Protein AF-A0A6A1QCH9-F1 (afdb_monomer_lite)

Sequence (84 aa):
ARLWVQLMRELRHGVKLKKVQEQEFNSLPTEFQLTPFEMLMQDIRARNYKLRKVMVNGDIPPRVKRDAHELILDFIRSRPPLKQ

InterPro domains:
  IPR029901 Protein Spire [PTHR21345] (1-84)

Secondary structure (DSSP, 8-state):
--HHHHHHHHHHT-----------------S-SS-HHHHHHHHHHHT--------BTTBPPP---S-HHHHHHHHHHT-PPPP-

pLDDT: mean 78.64, std 12.97, range [52.25, 95.06]

Radius of gyration: 28.39 Å; chains: 1; bounding box: 50×44×66 Å

Structure (mmCIF, N/CA/C/O backbone):
data_AF-A0A6A1QCH9-F1
#
_entry.id   AF-A0A6A1QCH9-F1
#
loop_
_atom_site.group_PDB
_atom_site.id
_atom_site.type_symbol
_atom_site.label_atom_id
_atom_site.label_alt_id
_atom_site.label_comp_id
_atom_site.label_asym_id
_atom_site.label_entity_id
_atom_site.label_seq_id
_atom_site.pdbx_PDB_ins_code
_atom_site.Cartn_x
_atom_site.Cartn_y
_atom_site.Cartn_z
_atom_site.occupancy
_atom_site.B_iso_or_equiv
_atom_site.auth_seq_id
_atom_site.auth_comp_id
_atom_site.auth_asym_id
_atom_site.auth_atom_id
_atom_site.pdbx_PDB_model_num
ATOM 1 N N . ALA A 1 1 ? -4.191 -30.803 42.986 1.00 63.75 1 ALA A N 1
ATOM 2 C CA . ALA A 1 1 ? -4.900 -30.333 41.775 1.00 63.75 1 ALA A CA 1
ATOM 3 C C . ALA A 1 1 ? -6.366 -29.965 42.075 1.00 63.75 1 ALA A C 1
ATOM 5 O O . ALA A 1 1 ? -7.274 -30.661 41.648 1.00 63.75 1 ALA A O 1
ATOM 6 N N . ARG A 1 2 ? -6.623 -28.893 42.846 1.00 75.25 2 ARG A N 1
ATOM 7 C CA . ARG A 1 2 ? -7.996 -28.452 43.208 1.00 75.25 2 ARG A CA 1
ATOM 8 C C . ARG A 1 2 ? -8.431 -27.144 42.538 1.00 75.25 2 ARG A C 1
ATOM 10 O O . ARG A 1 2 ? -9.614 -26.830 42.528 1.00 75.25 2 ARG A O 1
ATOM 17 N N . LEU A 1 3 ? -7.484 -26.431 41.931 1.00 85.25 3 LE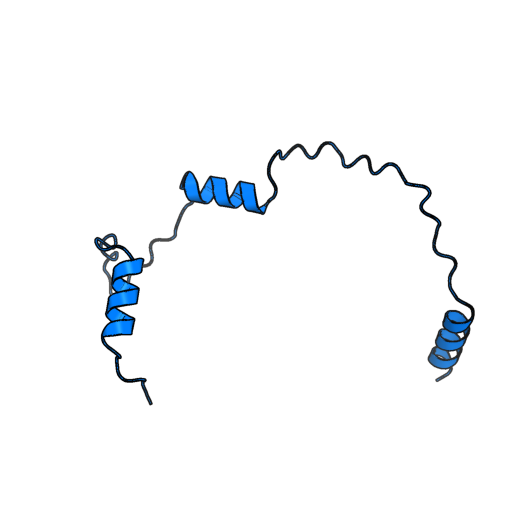U A N 1
ATOM 18 C CA . LEU A 1 3 ? -7.707 -25.122 41.322 1.00 85.25 3 LEU A CA 1
ATOM 19 C C . LEU A 1 3 ? -8.707 -25.182 40.157 1.00 85.25 3 LEU A C 1
ATOM 21 O O . LEU A 1 3 ? -9.623 -24.373 40.099 1.00 85.25 3 LEU A O 1
ATOM 25 N N . TRP A 1 4 ? -8.588 -26.184 39.279 1.00 85.12 4 TRP A N 1
ATOM 26 C CA . TRP A 1 4 ? -9.465 -26.326 38.109 1.00 85.12 4 TRP A CA 1
ATOM 27 C C . TRP A 1 4 ? -10.926 -26.608 38.482 1.00 85.12 4 TRP A C 1
ATOM 29 O O . TRP A 1 4 ? -11.845 -26.040 37.902 1.00 85.12 4 TRP A O 1
ATOM 39 N N . VAL A 1 5 ? -11.150 -27.443 39.499 1.00 90.81 5 VAL A N 1
ATOM 40 C CA . VAL A 1 5 ? -12.499 -27.761 39.993 1.00 90.81 5 VAL A CA 1
ATOM 41 C C . VAL A 1 5 ? -13.159 -26.523 40.602 1.00 90.81 5 VAL A C 1
ATOM 43 O O . VAL A 1 5 ? -14.354 -26.304 40.413 1.00 90.81 5 VAL A O 1
ATOM 46 N N . GLN A 1 6 ? -12.380 -25.692 41.296 1.00 86.75 6 GLN A N 1
ATOM 47 C CA . GLN A 1 6 ? -12.867 -24.452 41.888 1.00 86.75 6 GLN A CA 1
ATOM 48 C C . GLN A 1 6 ? -13.177 -23.391 40.823 1.00 86.75 6 GLN A C 1
ATOM 50 O O . GLN A 1 6 ? -14.276 -22.844 40.830 1.00 86.75 6 GLN A O 1
ATOM 55 N N . LEU A 1 7 ? -12.285 -23.206 39.845 1.00 87.19 7 LEU A N 1
ATOM 56 C CA . LEU A 1 7 ? -12.505 -22.338 38.681 1.00 87.19 7 LEU A CA 1
ATOM 57 C C . LEU A 1 7 ? -13.778 -22.712 37.917 1.00 87.19 7 LEU A C 1
ATOM 59 O O . LEU A 1 7 ? -14.623 -21.865 37.640 1.00 87.19 7 LEU A O 1
ATOM 63 N N . MET A 1 8 ? -13.958 -24.000 37.620 1.00 93.50 8 MET A N 1
ATOM 64 C CA . MET A 1 8 ? -15.145 -24.481 36.911 1.00 93.50 8 MET A CA 1
ATOM 65 C C . MET A 1 8 ? -16.421 -24.307 37.734 1.00 93.50 8 MET A C 1
ATOM 67 O O . MET A 1 8 ? -17.488 -24.062 37.171 1.00 93.50 8 MET A O 1
ATOM 71 N N . ARG A 1 9 ? -16.331 -24.419 39.064 1.00 90.44 9 ARG A N 1
ATOM 72 C CA . ARG A 1 9 ? -17.457 -24.138 39.951 1.00 90.44 9 ARG A CA 1
ATOM 73 C C . ARG A 1 9 ? -17.831 -22.662 39.876 1.00 90.44 9 ARG A C 1
ATOM 75 O O . ARG A 1 9 ? -19.001 -22.381 39.658 1.00 90.44 9 ARG A O 1
ATOM 82 N N . GLU A 1 10 ? -16.879 -21.745 39.997 1.00 89.31 10 GLU A N 1
ATOM 83 C CA . GLU A 1 10 ? -17.131 -20.298 39.924 1.00 89.31 10 GLU A CA 1
ATOM 84 C C . GLU A 1 10 ? -17.719 -19.882 38.569 1.00 89.31 10 GLU A C 1
ATOM 86 O O . GLU A 1 10 ? -18.733 -19.189 38.534 1.00 89.31 10 GLU A O 1
ATOM 91 N N . LEU A 1 11 ? -17.190 -20.405 37.459 1.00 88.88 11 LEU A N 1
ATOM 92 C CA . LEU A 1 11 ? -17.723 -20.133 36.118 1.00 88.88 11 LEU A CA 1
ATOM 93 C C . LEU A 1 11 ? -19.185 -20.575 35.949 1.00 88.88 11 LEU A C 1
ATOM 95 O O . LEU A 1 11 ? -19.969 -19.862 35.325 1.00 88.88 11 LEU A O 1
ATOM 99 N N . ARG A 1 12 ? -19.584 -21.717 36.530 1.00 88.44 12 ARG A N 1
ATOM 100 C CA . ARG A 1 12 ? -20.982 -22.196 36.487 1.00 88.44 12 ARG A CA 1
ATOM 101 C C . ARG A 1 12 ? -21.954 -21.319 37.272 1.00 88.44 12 ARG A C 1
ATOM 103 O O . ARG A 1 12 ? -23.134 -21.314 36.943 1.00 88.44 12 ARG A O 1
ATOM 110 N N . HIS A 1 13 ? -21.483 -20.595 38.290 1.00 89.50 13 HIS A N 1
ATOM 111 C CA . HIS A 1 13 ? -22.318 -19.615 38.997 1.00 89.50 13 HIS A CA 1
ATOM 112 C C . HIS A 1 13 ? -22.552 -18.352 38.152 1.00 89.50 13 HIS A C 1
ATOM 114 O O . HIS A 1 13 ? -23.416 -17.542 38.485 1.00 89.50 13 HIS A O 1
ATOM 120 N N . GLY A 1 14 ? -21.828 -18.216 37.036 1.00 85.12 14 GLY A N 1
ATOM 121 C CA . GLY A 1 14 ? -21.921 -17.092 36.121 1.00 85.12 14 GLY A CA 1
ATOM 122 C C . GLY A 1 14 ? -21.198 -15.852 36.643 1.00 85.12 14 GLY A C 1
ATOM 123 O O . GLY A 1 14 ? -20.840 -15.740 37.814 1.00 85.12 14 GLY A O 1
ATOM 124 N N . VAL A 1 15 ? -20.992 -14.889 35.747 1.00 81.50 15 VAL A N 1
ATOM 125 C CA . VAL A 1 15 ? -20.428 -13.578 36.079 1.00 81.50 15 VAL A CA 1
ATOM 126 C C . VAL A 1 15 ? -21.439 -12.496 35.737 1.00 81.50 15 VAL A C 1
ATOM 128 O O . VAL A 1 15 ? -22.074 -12.523 34.683 1.00 81.50 15 VAL A O 1
ATOM 131 N N . LYS A 1 16 ? -21.602 -11.522 36.634 1.00 78.50 16 LYS A N 1
ATOM 132 C CA . LYS A 1 16 ? -22.382 -10.323 36.331 1.00 78.50 16 LYS A CA 1
ATOM 133 C C . LYS A 1 16 ? -21.501 -9.402 35.504 1.00 78.50 16 LYS A C 1
ATOM 135 O O . LYS A 1 16 ? -20.594 -8.765 36.033 1.00 78.50 16 LYS A O 1
ATOM 140 N N . LEU A 1 17 ? -21.759 -9.353 34.202 1.00 75.69 17 LEU A N 1
ATOM 141 C CA . LEU A 1 17 ? -21.134 -8.360 33.342 1.00 75.69 17 LEU A CA 1
ATOM 142 C C . LEU A 1 17 ? -21.580 -6.975 33.807 1.00 75.69 17 LEU A C 1
ATOM 144 O O . LEU A 1 17 ? -22.759 -6.755 34.100 1.00 75.69 17 LEU A O 1
ATOM 148 N N . LYS A 1 18 ? -20.632 -6.038 33.888 1.00 78.31 18 LYS A N 1
ATOM 149 C CA . LYS A 1 18 ? -20.957 -4.633 34.122 1.00 78.31 18 LYS A CA 1
ATOM 150 C C . LYS A 1 18 ? -21.916 -4.217 33.010 1.00 78.31 18 LYS A C 1
A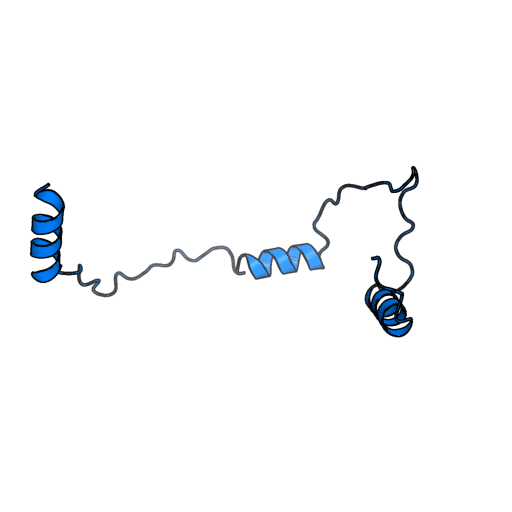TOM 152 O O . LYS A 1 18 ? -21.543 -4.258 31.840 1.00 78.31 18 LYS A O 1
ATOM 157 N N . LYS A 1 19 ? -23.154 -3.859 33.366 1.00 71.25 19 LYS A N 1
ATOM 158 C CA . LYS A 1 19 ? -24.094 -3.293 32.402 1.00 71.25 19 LYS A CA 1
ATOM 159 C C . LYS A 1 19 ? -23.503 -1.953 32.005 1.00 71.25 19 LYS A C 1
ATOM 161 O O . LYS A 1 19 ? -23.537 -1.002 32.784 1.00 71.25 19 LYS A O 1
ATOM 166 N N . VAL A 1 20 ? -22.888 -1.922 30.832 1.00 68.62 20 VAL A N 1
ATOM 167 C CA . VAL A 1 20 ? -22.552 -0.676 30.166 1.00 68.62 20 VAL A CA 1
ATOM 168 C C . VAL A 1 20 ? -23.912 -0.093 29.795 1.00 68.62 20 VAL A C 1
ATOM 170 O O . VAL A 1 20 ? -24.455 -0.396 28.741 1.00 68.62 20 VAL A O 1
ATOM 173 N N . GLN A 1 21 ? -24.543 0.634 30.731 1.00 57.06 21 GLN A N 1
ATOM 174 C CA . GLN A 1 21 ? -25.425 1.727 30.327 1.00 57.06 21 GLN A CA 1
ATOM 175 C C . GLN A 1 21 ? -24.564 2.506 29.370 1.00 57.06 21 GLN A C 1
ATOM 177 O O . GLN A 1 21 ? -23.494 2.891 29.837 1.00 57.06 21 GLN A O 1
ATOM 182 N N . GLU A 1 22 ? -24.959 2.534 28.093 1.00 60.56 22 GLU A N 1
ATOM 183 C CA . GLU A 1 22 ? -24.325 3.238 26.980 1.00 60.56 22 GLU A CA 1
ATOM 184 C C . GLU A 1 22 ? -23.389 4.291 27.540 1.00 60.56 22 GLU A C 1
ATOM 186 O O . GLU A 1 22 ? -23.784 5.416 27.831 1.00 60.56 22 GLU A O 1
ATOM 191 N N . GLN A 1 23 ? -22.161 3.865 27.852 1.00 53.84 23 GLN A N 1
ATOM 192 C CA . GLN A 1 23 ? -21.139 4.802 28.229 1.00 53.84 23 GLN A CA 1
ATOM 193 C C . GLN A 1 23 ? -21.045 5.523 26.918 1.00 53.84 23 GLN A C 1
ATOM 195 O O . GLN A 1 23 ? -20.715 4.848 25.937 1.00 53.84 23 GLN A O 1
ATOM 200 N N . GLU A 1 24 ? -21.499 6.779 26.877 1.00 55.41 24 GLU A N 1
ATOM 201 C CA . GLU A 1 24 ? -21.359 7.601 25.695 1.00 55.41 24 GLU A CA 1
ATOM 202 C C . GLU A 1 24 ? -19.902 7.417 25.326 1.00 55.41 24 GLU A C 1
ATOM 204 O O . GLU A 1 24 ? -18.985 7.889 26.010 1.00 55.41 24 GLU A O 1
ATOM 209 N N . PHE A 1 25 ? -19.683 6.583 24.312 1.00 52.25 25 PHE A N 1
ATOM 210 C CA . PHE A 1 25 ? -18.427 6.507 23.642 1.00 52.25 25 PHE A CA 1
ATOM 211 C C . PHE A 1 25 ? -18.466 7.857 22.960 1.00 52.25 25 PHE A C 1
ATOM 213 O O . PHE A 1 25 ? -18.900 7.990 21.822 1.00 52.25 25 PHE A O 1
ATOM 220 N N . ASN A 1 26 ? -18.026 8.879 23.692 1.00 57.97 26 ASN A N 1
ATOM 221 C CA . ASN A 1 26 ? -17.273 9.953 23.118 1.00 57.97 26 ASN A CA 1
ATOM 222 C C . ASN A 1 26 ? -16.084 9.223 22.503 1.00 57.97 26 ASN A C 1
ATOM 224 O O . ASN A 1 26 ? -15.006 9.136 23.091 1.00 57.97 26 ASN A O 1
ATOM 228 N N . SER A 1 27 ? -16.316 8.594 21.342 1.00 56.25 27 SER A N 1
ATOM 229 C CA . SER A 1 27 ? -15.300 8.447 20.336 1.00 56.25 27 SER A CA 1
ATOM 230 C C . SER A 1 27 ? -14.799 9.865 20.237 1.00 56.25 27 SER A C 1
ATOM 232 O O . SER A 1 27 ? -15.507 10.736 19.725 1.00 56.25 27 SER A O 1
ATOM 234 N N . LEU A 1 28 ? -13.660 10.119 20.882 1.00 58.56 28 LEU A N 1
ATOM 235 C CA . LEU A 1 28 ? -12.887 11.328 20.675 1.00 58.56 28 LEU A CA 1
ATOM 236 C C . LEU A 1 28 ? -13.040 11.638 19.188 1.00 58.56 28 LEU A C 1
ATOM 238 O O . LEU A 1 28 ? -12.880 10.680 18.414 1.00 58.56 28 LEU A O 1
ATOM 242 N N . PRO A 1 29 ? -13.453 12.860 18.796 1.00 57.16 29 PRO A N 1
ATOM 243 C CA . PRO A 1 29 ? -13.616 13.190 17.390 1.00 57.16 29 PRO A CA 1
ATOM 244 C C . PRO A 1 29 ? -12.321 12.746 16.737 1.00 57.16 29 PRO A C 1
ATOM 246 O O . PRO A 1 29 ? -11.259 13.268 17.068 1.00 57.16 29 PRO A O 1
ATOM 249 N N . THR A 1 30 ? -12.365 11.641 15.999 1.00 56.97 30 THR A N 1
ATOM 250 C CA . THR A 1 30 ? -11.131 11.001 15.579 1.00 56.97 30 THR A CA 1
ATOM 251 C C . THR A 1 30 ? -10.619 11.956 14.529 1.00 56.97 30 THR A C 1
ATOM 253 O O . THR A 1 30 ? -11.220 12.070 13.467 1.00 56.97 30 THR A O 1
ATOM 256 N N . GLU A 1 31 ? -9.589 12.731 14.870 1.00 58.19 31 GLU A N 1
ATOM 257 C CA . GLU A 1 31 ? -9.087 13.839 14.044 1.00 58.19 31 GLU A CA 1
ATOM 258 C C . GLU A 1 31 ? -8.621 13.373 12.655 1.00 58.19 31 GLU A C 1
ATOM 260 O O . GLU A 1 31 ? -8.338 14.172 11.766 1.00 58.19 31 GLU A O 1
ATOM 265 N N . PHE A 1 32 ? -8.589 12.064 12.434 1.00 58.03 32 PHE A N 1
ATOM 266 C CA . PHE A 1 32 ? -8.311 11.440 11.163 1.00 58.03 32 PHE A CA 1
ATOM 267 C C . PHE A 1 32 ? -9.635 11.171 10.451 1.00 58.03 32 PHE A C 1
ATOM 269 O O . PHE A 1 32 ? -10.299 10.164 10.673 1.00 58.03 32 PHE A O 1
ATOM 276 N N . GLN A 1 33 ? -9.997 12.088 9.553 1.00 64.25 33 GLN A N 1
ATOM 277 C CA . GLN A 1 33 ? -11.154 12.004 8.649 1.00 64.25 33 GLN A CA 1
ATOM 278 C C . GLN A 1 33 ? -11.133 10.779 7.713 1.00 64.25 33 GLN A C 1
ATOM 280 O O . GLN A 1 33 ? -12.037 10.603 6.901 1.00 64.25 33 GLN A O 1
ATOM 285 N N . LEU A 1 34 ? -10.097 9.948 7.807 1.00 74.38 34 LEU A N 1
ATOM 286 C CA . LEU A 1 34 ? -9.878 8.762 7.005 1.00 74.38 34 LEU A CA 1
ATOM 287 C C . LEU A 1 34 ? -9.489 7.613 7.927 1.00 74.38 34 LEU A C 1
ATOM 289 O O . LEU A 1 34 ? -8.659 7.758 8.826 1.00 74.38 34 LEU A O 1
ATOM 293 N N . THR A 1 35 ? -10.065 6.448 7.664 1.00 83.75 35 THR A N 1
ATOM 294 C CA . THR A 1 35 ? -9.615 5.193 8.256 1.00 83.75 35 THR A CA 1
ATOM 295 C C . THR A 1 35 ? -8.123 4.985 7.955 1.00 83.75 35 THR A C 1
ATOM 297 O O . THR A 1 35 ? -7.627 5.438 6.918 1.00 83.75 35 THR A O 1
ATOM 300 N N . PRO A 1 36 ? -7.382 4.239 8.795 1.00 86.25 36 PRO A N 1
ATOM 301 C CA . PRO A 1 36 ? -5.975 3.933 8.527 1.00 86.25 36 PRO A CA 1
ATOM 302 C C . PRO A 1 36 ? -5.724 3.351 7.123 1.00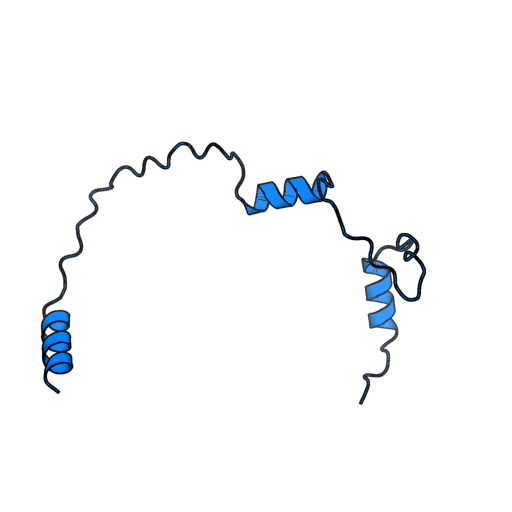 86.25 36 PRO A C 1
ATOM 304 O O . PRO A 1 36 ? -4.696 3.620 6.504 1.00 86.25 36 PRO A O 1
ATOM 307 N N . PHE A 1 37 ? -6.685 2.584 6.595 1.00 84.44 37 PHE A N 1
ATOM 308 C CA . PHE A 1 37 ? -6.650 2.072 5.226 1.00 84.44 37 PHE A CA 1
ATOM 309 C C . PHE A 1 37 ? -6.753 3.192 4.187 1.00 84.44 37 PHE A C 1
ATOM 311 O O . PHE A 1 37 ? -5.976 3.233 3.238 1.00 84.44 37 PHE A O 1
ATOM 318 N N . GLU A 1 38 ? -7.696 4.110 4.357 1.00 88.31 38 GLU A N 1
ATOM 319 C CA . GLU A 1 38 ? -7.894 5.223 3.434 1.00 88.31 38 GLU A CA 1
ATOM 320 C C . GLU A 1 38 ? -6.707 6.190 3.431 1.00 88.31 38 GLU A C 1
ATOM 322 O O . GLU A 1 38 ? -6.287 6.613 2.354 1.00 88.31 38 GLU A O 1
ATOM 327 N N . MET A 1 39 ? -6.112 6.460 4.599 1.00 87.19 39 MET A N 1
ATOM 328 C CA . MET A 1 39 ? -4.866 7.227 4.714 1.00 87.19 39 MET A CA 1
ATOM 329 C C . MET A 1 39 ? -3.741 6.572 3.900 1.00 87.19 39 MET A C 1
ATOM 331 O O . MET A 1 39 ? -3.114 7.219 3.062 1.00 87.19 39 MET A O 1
ATOM 335 N N . LEU A 1 40 ? -3.548 5.258 4.064 1.00 90.44 40 LEU A N 1
ATOM 336 C CA . LEU A 1 40 ? -2.562 4.497 3.295 1.00 90.44 40 LEU A CA 1
ATOM 337 C C . LEU A 1 40 ? -2.849 4.545 1.787 1.00 90.44 40 LEU A C 1
ATOM 339 O O . LEU A 1 40 ? -1.944 4.748 0.977 1.00 90.44 40 LEU A O 1
ATOM 343 N N . MET A 1 41 ? -4.109 4.368 1.392 1.00 94.44 41 MET A N 1
ATOM 344 C CA . MET A 1 41 ? -4.508 4.430 -0.013 1.00 94.44 41 MET A CA 1
ATOM 345 C C . MET A 1 41 ? -4.268 5.817 -0.614 1.00 94.44 41 MET A C 1
ATOM 347 O O . MET A 1 41 ? -3.884 5.916 -1.782 1.00 94.44 41 MET A O 1
ATOM 351 N N . GLN A 1 42 ? -4.468 6.888 0.155 1.00 92.19 42 GLN A N 1
ATOM 352 C CA . GLN A 1 42 ? -4.146 8.248 -0.265 1.00 92.19 42 GLN A CA 1
ATOM 353 C C . GLN A 1 42 ? -2.639 8.430 -0.465 1.00 92.19 42 GLN A C 1
ATOM 355 O O . GLN A 1 42 ? -2.240 8.942 -1.511 1.00 92.19 42 GLN A O 1
ATOM 360 N N . ASP A 1 43 ? -1.806 7.943 0.455 1.00 94.31 43 ASP A N 1
ATOM 361 C CA . ASP A 1 43 ? -0.348 8.018 0.326 1.00 94.31 43 ASP A CA 1
ATOM 362 C C . ASP A 1 43 ? 0.182 7.229 -0.878 1.00 94.31 43 ASP A C 1
ATOM 364 O O . ASP A 1 43 ? 1.045 7.718 -1.613 1.00 94.31 43 ASP A O 1
ATOM 368 N N . ILE A 1 44 ? -0.374 6.042 -1.154 1.00 94.50 44 ILE A N 1
ATOM 369 C CA . ILE A 1 44 ? -0.034 5.251 -2.349 1.00 94.50 44 ILE A CA 1
ATOM 370 C C . ILE A 1 44 ? -0.394 6.022 -3.627 1.00 94.50 44 ILE A C 1
ATOM 372 O O . ILE A 1 44 ? 0.435 6.122 -4.536 1.00 94.50 44 ILE A O 1
ATOM 376 N N . ARG A 1 45 ? -1.602 6.601 -3.702 1.00 93.19 45 ARG A N 1
ATOM 377 C CA . ARG A 1 45 ? -2.057 7.381 -4.870 1.00 93.19 45 ARG A CA 1
ATOM 378 C C . ARG A 1 45 ? -1.233 8.652 -5.075 1.00 93.19 45 ARG A C 1
ATOM 380 O O . ARG A 1 45 ? -0.845 8.941 -6.205 1.00 93.19 45 ARG A O 1
ATOM 387 N N . ALA A 1 46 ? -0.931 9.373 -3.996 1.00 95.06 46 ALA A N 1
ATOM 388 C CA . ALA A 1 46 ? -0.087 10.568 -4.007 1.00 95.06 46 ALA A CA 1
ATOM 389 C C . ALA A 1 46 ? 1.400 10.254 -4.258 1.00 95.06 46 ALA A C 1
ATOM 391 O O . ALA A 1 46 ? 2.193 11.162 -4.492 1.00 95.06 46 ALA A O 1
ATOM 392 N N . ARG A 1 47 ? 1.780 8.967 -4.254 1.00 91.62 47 ARG A N 1
ATOM 393 C CA . ARG A 1 47 ? 3.168 8.490 -4.336 1.00 91.62 47 ARG A CA 1
ATOM 394 C C . ARG A 1 47 ? 4.045 9.012 -3.190 1.00 91.62 47 ARG A C 1
ATOM 396 O O . ARG A 1 47 ? 5.249 9.200 -3.366 1.00 91.62 47 ARG A O 1
ATOM 403 N N . ASN A 1 48 ? 3.457 9.184 -2.007 1.00 93.44 48 ASN A N 1
ATOM 404 C CA . ASN A 1 48 ? 4.121 9.599 -0.769 1.00 93.44 48 ASN A CA 1
ATOM 405 C C . ASN A 1 48 ? 4.904 8.441 -0.133 1.00 93.44 48 ASN A C 1
ATOM 407 O O . ASN A 1 48 ? 4.697 8.070 1.019 1.00 93.44 48 ASN A O 1
ATOM 411 N N . TYR A 1 49 ? 5.815 7.828 -0.884 1.00 89.25 49 TYR A N 1
ATOM 412 C CA . TYR A 1 49 ? 6.609 6.709 -0.394 1.00 89.25 49 TYR A CA 1
ATOM 413 C C . TYR A 1 49 ? 8.055 6.787 -0.887 1.00 89.25 49 TYR A C 1
ATOM 415 O O . TYR A 1 49 ? 8.352 7.246 -1.990 1.00 89.25 49 TYR A O 1
ATOM 423 N N . LYS A 1 50 ? 8.983 6.291 -0.065 1.00 91.38 50 LYS A N 1
ATOM 424 C CA . LYS A 1 50 ? 10.396 6.123 -0.429 1.00 91.38 50 LYS A CA 1
ATOM 425 C C . LYS A 1 50 ? 10.687 4.635 -0.586 1.00 91.38 50 LYS A C 1
ATOM 427 O O . LYS A 1 50 ? 10.859 3.928 0.403 1.00 91.38 50 LYS A O 1
ATOM 432 N N . LEU A 1 51 ? 10.739 4.151 -1.828 1.00 85.50 51 LEU A N 1
ATOM 433 C CA . LEU A 1 51 ? 11.138 2.767 -2.105 1.0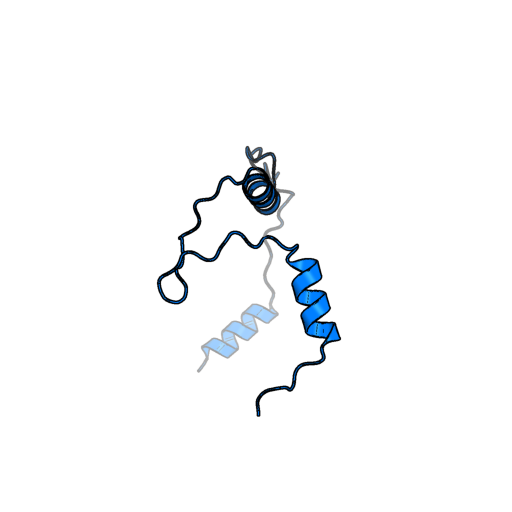0 85.50 51 LEU A CA 1
ATOM 434 C C . LEU A 1 51 ? 12.659 2.632 -2.062 1.00 85.50 51 LEU A C 1
ATOM 436 O O . LEU A 1 51 ? 13.388 3.480 -2.583 1.00 85.50 51 LEU A O 1
ATOM 440 N N . ARG A 1 52 ? 13.142 1.520 -1.504 1.00 83.06 52 ARG A N 1
ATOM 441 C CA . ARG A 1 52 ? 14.540 1.115 -1.667 1.00 83.06 52 ARG A CA 1
ATOM 442 C C . ARG A 1 52 ? 14.752 0.661 -3.110 1.00 83.06 52 ARG A C 1
ATOM 444 O O . ARG A 1 52 ? 13.985 -0.148 -3.624 1.00 83.06 52 ARG A O 1
ATOM 451 N N . LYS A 1 53 ? 15.796 1.173 -3.762 1.00 78.31 53 LYS A N 1
ATOM 452 C CA . LYS A 1 53 ? 16.197 0.706 -5.093 1.00 78.31 53 LYS A CA 1
ATOM 453 C C . LYS A 1 53 ? 16.952 -0.607 -4.929 1.00 78.31 53 LYS A C 1
ATOM 455 O O . LYS A 1 53 ? 18.082 -0.604 -4.453 1.00 78.31 53 LYS A O 1
ATOM 460 N N . VAL A 1 54 ? 16.314 -1.714 -5.288 1.00 76.12 54 VAL A N 1
ATOM 461 C CA . VAL A 1 54 ? 16.970 -3.022 -5.341 1.00 76.12 54 VAL A CA 1
ATOM 462 C C . VAL A 1 54 ? 17.526 -3.201 -6.750 1.00 76.12 54 VAL A C 1
ATOM 464 O O . VAL A 1 54 ? 16.781 -3.123 -7.726 1.00 76.12 54 VAL A O 1
ATOM 467 N N . MET A 1 55 ? 18.841 -3.378 -6.851 1.00 72.81 55 MET A N 1
ATOM 468 C CA . MET A 1 55 ? 19.502 -3.731 -8.107 1.00 72.81 55 MET A CA 1
ATOM 469 C C . MET A 1 55 ? 19.383 -5.240 -8.302 1.00 72.81 55 MET A C 1
ATOM 471 O O . MET A 1 55 ? 19.571 -6.000 -7.352 1.00 72.81 55 MET A O 1
ATOM 475 N N . VAL A 1 56 ? 19.088 -5.675 -9.523 1.00 69.81 56 VAL A N 1
ATOM 476 C CA . VAL A 1 56 ? 19.110 -7.095 -9.885 1.00 69.81 56 VAL A CA 1
ATOM 477 C C . VAL A 1 56 ? 20.258 -7.259 -10.873 1.00 69.81 56 VAL A C 1
ATOM 479 O O . VAL A 1 56 ? 20.248 -6.634 -11.926 1.00 69.81 56 VAL A O 1
ATOM 482 N N . ASN A 1 57 ? 21.272 -8.049 -10.511 1.00 66.12 57 ASN A N 1
ATOM 483 C CA . ASN A 1 57 ? 22.480 -8.296 -11.316 1.00 66.12 57 ASN A CA 1
ATOM 484 C C . ASN A 1 57 ? 23.341 -7.057 -11.633 1.00 66.12 57 ASN A C 1
ATOM 486 O O . ASN A 1 57 ? 24.027 -7.031 -12.648 1.00 66.12 57 ASN A O 1
ATOM 490 N N . GLY A 1 58 ? 23.342 -6.046 -10.759 1.00 69.31 58 GLY A N 1
ATOM 491 C CA . GLY A 1 58 ? 24.220 -4.877 -10.903 1.00 69.31 58 GLY A CA 1
ATOM 492 C C . GLY A 1 58 ? 23.646 -3.724 -11.727 1.00 69.31 58 GLY A C 1
ATOM 493 O O . GLY A 1 58 ? 24.284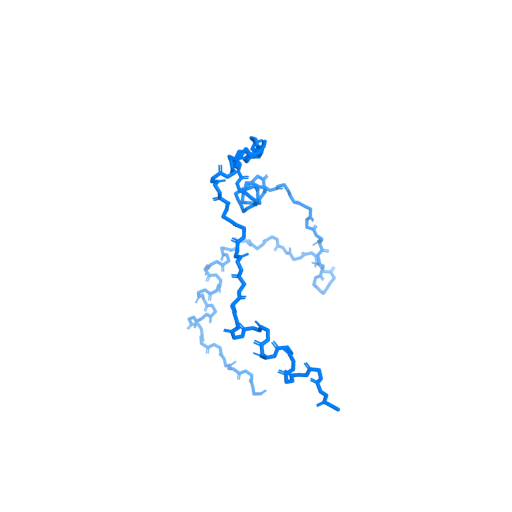 -2.679 -11.784 1.00 69.31 58 GLY A O 1
ATOM 494 N N . ASP A 1 59 ? 22.420 -3.854 -12.245 1.00 67.00 59 ASP A N 1
ATOM 495 C CA . ASP A 1 59 ? 21.684 -2.769 -12.900 1.00 67.00 59 ASP A CA 1
ATOM 496 C C . ASP A 1 59 ? 20.382 -2.434 -12.155 1.00 67.00 59 ASP A C 1
ATOM 498 O O . ASP A 1 59 ? 19.731 -3.289 -11.541 1.00 67.00 59 ASP A O 1
ATOM 502 N N . ILE A 1 60 ? 19.988 -1.155 -12.192 1.00 59.47 60 ILE A N 1
ATOM 503 C CA . ILE A 1 60 ? 18.654 -0.726 -11.750 1.00 59.47 60 ILE A CA 1
ATOM 504 C C . ILE A 1 60 ? 17.669 -1.217 -12.816 1.00 59.47 60 ILE A C 1
ATOM 506 O O . ILE A 1 60 ? 17.796 -0.776 -13.962 1.00 59.47 60 ILE A O 1
ATOM 510 N N . PRO A 1 61 ? 16.683 -2.077 -12.482 1.00 66.19 61 PRO A N 1
ATOM 511 C CA . PRO A 1 61 ? 15.739 -2.570 -13.473 1.00 66.19 61 PRO A CA 1
ATOM 512 C C . PRO A 1 61 ? 15.104 -1.388 -14.219 1.00 66.19 61 PRO A C 1
ATOM 514 O O . PRO A 1 61 ? 14.605 -0.460 -13.565 1.00 66.19 61 PRO A O 1
ATOM 517 N N . PRO A 1 62 ? 15.140 -1.368 -15.566 1.00 65.25 62 PRO A N 1
ATOM 518 C CA . PRO A 1 62 ? 14.492 -0.314 -16.329 1.00 65.25 62 PRO A CA 1
ATOM 519 C C . PRO A 1 62 ? 13.036 -0.241 -15.880 1.00 65.25 62 PRO A C 1
ATOM 521 O O . PRO A 1 62 ? 12.396 -1.282 -15.715 1.00 65.25 62 PRO A O 1
ATOM 524 N N . ARG A 1 63 ? 12.530 0.983 -15.642 1.00 63.28 63 ARG A N 1
ATOM 525 C CA . ARG A 1 63 ? 11.117 1.217 -15.286 1.00 63.28 63 ARG A CA 1
ATOM 526 C C . ARG A 1 63 ? 10.284 0.318 -16.182 1.00 63.28 63 ARG A C 1
ATOM 528 O O . ARG A 1 63 ? 10.436 0.415 -17.400 1.00 63.28 63 ARG A O 1
ATOM 535 N N . VAL A 1 64 ? 9.506 -0.585 -15.585 1.00 65.19 64 VAL A N 1
ATOM 536 C CA . VAL A 1 64 ? 8.747 -1.592 -16.329 1.00 65.19 64 VAL A CA 1
ATOM 537 C C . VAL A 1 64 ? 7.906 -0.835 -17.356 1.00 65.19 64 VAL A C 1
ATOM 539 O O . VAL A 1 64 ? 6.995 -0.097 -16.997 1.00 65.19 64 VAL A O 1
ATOM 542 N N . LYS A 1 65 ? 8.317 -0.897 -18.629 1.00 64.44 65 LYS A N 1
ATOM 543 C CA . LYS A 1 65 ? 7.732 -0.083 -19.709 1.00 64.44 65 LYS A CA 1
ATOM 544 C C . LYS A 1 65 ? 6.370 -0.616 -20.145 1.00 64.44 65 LYS A C 1
ATOM 546 O O . LYS A 1 65 ? 5.642 0.076 -20.843 1.00 64.44 65 LYS A O 1
ATOM 551 N N . ARG A 1 66 ? 6.078 -1.863 -19.781 1.00 69.00 66 ARG A N 1
ATOM 552 C CA . ARG A 1 66 ? 4.851 -2.580 -20.111 1.00 69.00 66 ARG A CA 1
ATOM 553 C C . ARG A 1 66 ? 3.960 -2.623 -18.881 1.00 69.00 66 ARG A C 1
ATOM 555 O O . ARG A 1 66 ? 4.470 -2.693 -17.764 1.00 69.00 66 ARG A O 1
ATOM 562 N N . ASP A 1 67 ? 2.653 -2.563 -19.092 1.00 78.94 67 ASP A N 1
ATOM 563 C CA . ASP A 1 67 ? 1.696 -2.714 -18.006 1.00 78.94 67 ASP A CA 1
ATOM 564 C C . ASP A 1 67 ? 1.931 -4.063 -17.310 1.00 78.94 67 ASP A C 1
ATOM 566 O O . ASP A 1 67 ? 2.046 -5.109 -17.957 1.00 78.94 67 ASP A O 1
ATOM 570 N N . ALA A 1 68 ? 2.056 -4.033 -15.983 1.00 80.94 68 ALA A N 1
ATOM 571 C CA . ALA A 1 68 ? 2.308 -5.233 -15.196 1.00 80.94 68 ALA A CA 1
ATOM 572 C C . ALA A 1 68 ? 1.187 -6.260 -15.401 1.00 80.94 68 ALA A C 1
ATOM 574 O O . ALA A 1 68 ? 1.446 -7.462 -15.427 1.00 80.94 68 ALA A O 1
ATOM 575 N N . HIS A 1 69 ? -0.040 -5.781 -15.606 1.00 83.31 69 HIS A N 1
ATOM 576 C CA . HIS A 1 69 ? -1.193 -6.623 -15.886 1.00 83.31 69 HIS A CA 1
ATOM 577 C C . HIS A 1 69 ? -1.049 -7.391 -17.213 1.00 83.31 69 HIS A C 1
ATOM 579 O O . HIS A 1 69 ? -1.238 -8.607 -17.231 1.00 83.31 69 HIS A O 1
ATOM 585 N N . GLU A 1 70 ? -0.639 -6.735 -18.304 1.00 85.75 70 GLU A N 1
ATOM 586 C CA . GLU A 1 70 ? -0.403 -7.410 -19.591 1.00 85.75 70 GLU A CA 1
ATOM 587 C C . GLU A 1 70 ? 0.727 -8.438 -19.512 1.00 85.75 70 GLU A C 1
ATOM 589 O O . GLU A 1 70 ? 0.581 -9.551 -20.015 1.00 85.75 70 GLU A O 1
ATOM 594 N N . LEU A 1 71 ? 1.823 -8.105 -18.823 1.00 85.69 71 LEU A N 1
ATOM 595 C CA . LEU A 1 71 ? 2.949 -9.024 -18.633 1.00 85.69 71 LEU A CA 1
ATOM 596 C C . LEU A 1 71 ? 2.537 -10.311 -17.907 1.00 85.69 71 LEU A C 1
ATOM 598 O O . LEU A 1 71 ? 2.959 -11.404 -18.288 1.00 85.69 71 LEU A O 1
ATOM 602 N N . ILE A 1 72 ? 1.712 -10.187 -16.865 1.00 88.00 72 ILE A N 1
ATOM 603 C CA . ILE A 1 72 ? 1.199 -11.336 -16.111 1.00 88.00 72 ILE A CA 1
ATOM 604 C C . ILE A 1 72 ? 0.255 -12.171 -16.983 1.00 88.00 72 ILE A C 1
ATOM 606 O O . ILE A 1 72 ? 0.343 -13.401 -16.977 1.00 88.00 72 ILE A O 1
ATOM 610 N N . LEU A 1 73 ? -0.624 -11.530 -17.760 1.00 93.88 73 LEU A N 1
ATOM 611 C CA . LEU A 1 73 ? -1.523 -12.242 -18.667 1.00 93.88 73 LEU A CA 1
ATOM 612 C C . LEU A 1 73 ? -0.757 -13.010 -19.747 1.00 93.88 73 LEU A C 1
ATOM 614 O O . LEU A 1 73 ? -1.074 -14.172 -19.994 1.00 93.88 73 LEU A O 1
ATOM 618 N N . ASP A 1 74 ? 0.265 -12.408 -20.353 1.00 91.56 74 ASP A N 1
ATOM 619 C CA . ASP A 1 74 ? 1.112 -13.081 -21.342 1.00 91.56 74 ASP A CA 1
ATOM 620 C C . ASP A 1 74 ? 1.833 -14.293 -20.748 1.00 91.56 74 ASP A C 1
ATOM 622 O O . ASP A 1 74 ? 1.873 -15.359 -21.368 1.00 91.56 74 ASP A O 1
ATOM 626 N N . PHE A 1 75 ? 2.320 -14.175 -19.509 1.00 92.06 75 PHE A N 1
ATOM 627 C CA . PHE A 1 75 ? 2.921 -15.296 -18.794 1.00 92.06 75 PHE A CA 1
ATOM 628 C C . PHE A 1 75 ? 1.929 -16.455 -18.607 1.00 92.06 75 PHE A C 1
ATOM 630 O O . PHE A 1 75 ? 2.229 -17.583 -18.995 1.00 92.06 75 PHE A O 1
ATOM 637 N N . ILE A 1 76 ? 0.721 -16.191 -18.096 1.00 93.81 76 ILE A N 1
ATOM 638 C CA . ILE A 1 76 ? -0.318 -17.222 -17.917 1.00 93.81 76 ILE A CA 1
ATOM 639 C C . ILE A 1 76 ? -0.694 -17.865 -19.262 1.00 93.81 76 ILE A C 1
ATOM 641 O O . ILE A 1 76 ? -0.791 -19.092 -19.361 1.00 93.81 76 ILE A O 1
ATOM 645 N N . ARG A 1 77 ? -0.869 -17.053 -20.314 1.00 93.94 77 ARG A N 1
ATOM 646 C CA . ARG A 1 77 ? -1.214 -17.523 -21.667 1.00 93.94 77 ARG A CA 1
ATOM 647 C C . ARG A 1 77 ? -0.153 -18.453 -22.248 1.00 93.94 77 ARG A C 1
ATOM 649 O O . ARG A 1 77 ? -0.515 -19.421 -22.910 1.00 93.94 77 ARG A O 1
ATOM 656 N N . SER A 1 78 ? 1.127 -18.191 -21.977 1.00 94.69 78 SER A N 1
ATOM 657 C CA . SER A 1 78 ? 2.241 -19.016 -22.464 1.00 94.69 78 SER A CA 1
ATOM 658 C C . SER A 1 78 ? 2.335 -20.408 -21.826 1.00 94.69 78 SER A C 1
ATOM 660 O O . SER A 1 78 ? 3.099 -21.234 -22.318 1.00 94.69 78 SER A O 1
ATOM 662 N N . ARG A 1 79 ? 1.558 -20.683 -20.763 1.00 90.50 79 ARG A N 1
ATOM 663 C CA . ARG A 1 79 ? 1.545 -21.958 -20.018 1.00 90.50 79 ARG A CA 1
ATOM 664 C C . ARG A 1 79 ? 2.953 -22.533 -19.782 1.00 90.50 79 ARG A C 1
ATOM 666 O O . ARG A 1 79 ? 3.236 -23.657 -20.204 1.00 90.50 79 ARG A O 1
ATOM 673 N N . PRO A 1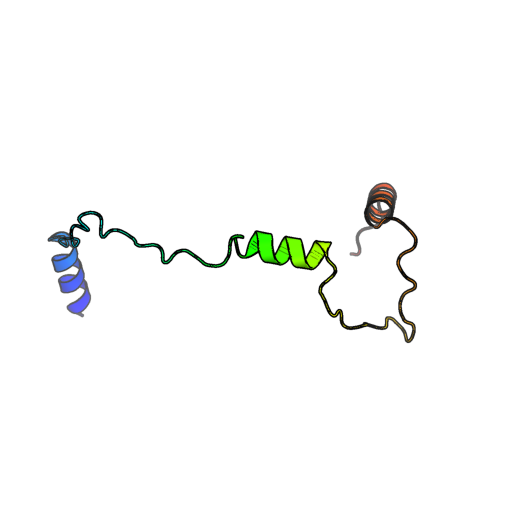 80 ? 3.850 -21.771 -19.137 1.00 90.56 80 PRO A N 1
ATOM 674 C CA . PRO A 1 80 ? 5.224 -22.199 -18.952 1.00 90.56 80 PRO A CA 1
ATOM 675 C C . PRO A 1 80 ? 5.285 -23.485 -18.112 1.00 90.56 80 PRO A C 1
ATOM 677 O O . PRO A 1 80 ? 4.446 -23.686 -17.228 1.00 90.56 80 PRO A O 1
ATOM 680 N N . PRO A 1 81 ? 6.271 -24.362 -18.371 1.00 89.06 81 PRO A N 1
ATOM 681 C CA . PRO A 1 81 ? 6.409 -25.614 -17.642 1.00 89.06 81 PRO A CA 1
ATOM 682 C C . PRO A 1 81 ? 6.670 -25.342 -16.158 1.00 89.06 81 PRO A C 1
ATOM 684 O O . PRO A 1 81 ? 7.504 -24.508 -15.796 1.00 89.06 81 PRO A O 1
ATOM 687 N N . LEU A 1 82 ? 5.956 -26.062 -15.291 1.00 82.38 82 LEU A N 1
ATOM 688 C CA . LEU A 1 82 ? 6.198 -26.026 -13.852 1.00 82.38 82 LEU A CA 1
ATOM 689 C C . LEU A 1 82 ? 7.533 -26.725 -13.572 1.00 82.38 82 LEU A C 1
ATOM 691 O O . LEU A 1 82 ? 7.769 -27.828 -14.067 1.00 82.38 82 LEU A O 1
ATOM 695 N N . LYS A 1 83 ? 8.420 -26.071 -12.814 1.00 79.69 83 LYS A N 1
ATOM 696 C CA . LYS A 1 83 ? 9.669 -26.701 -12.367 1.00 79.69 83 LYS A CA 1
ATOM 697 C C . LYS A 1 83 ? 9.328 -27.935 -11.525 1.00 79.69 83 LYS A C 1
ATOM 699 O O . LYS A 1 83 ? 8.432 -27.850 -10.685 1.00 79.69 83 LYS A O 1
ATOM 704 N N . GLN A 1 84 ? 10.019 -29.043 -11.793 1.00 66.50 84 GLN A N 1
ATOM 705 C CA . GLN A 1 84 ? 9.982 -30.241 -10.951 1.00 66.50 84 GLN A CA 1
ATOM 706 C C . GLN A 1 84 ? 10.757 -30.026 -9.655 1.00 66.50 84 GLN A C 1
ATOM 708 O O . GLN A 1 84 ? 11.738 -29.244 -9.687 1.00 66.50 84 GLN A O 1
#

Organism: Balaenoptera physalus (NCBI:txid9770)

Foldseek 3Di:
DCVVVVVVVVVVVPDDDDPCPPPPPVPVPPVPPDDPVRVVVVCVVVVVDDDDQDDDPPDRPDDPPDDPVVVVVVVVVVVDDDDD